Protein AF-A0AAE5CT17-F1 (afdb_monomer_lite)

pLDDT: mean 93.43, std 3.39, range [73.69, 96.62]

Secondary structure (DSSP, 8-state):
--HHHHHHHHHHHHTSSS--------TTSSHHHHHHHHHHHH------HHHHHHHHHHTS-HHHHHHHHHHHHHHHHH--

Sequence (80 aa):
MRIDELVSQIAAARLRYYRLVLVVGPPGSGKTGILKELSQSQGYLYVNLGLTLSRKLLELPDRTRALRLSRIADAIMDET

Radius of gyration: 15.45 Å; chains: 1; bounding box: 33×24×39 Å

Foldseek 3Di:
DDLVVVVVLQVVLVPDPHRDDDDDDDPPPCPVVSLVVCCVVVVDDDDPLVVQLVVVLVVDDPVCSVVCSVVSSVVVVVVD

Structure (mmCIF, N/CA/C/O backbone):
data_AF-A0AAE5CT17-F1
#
_entry.id   AF-A0AAE5CT17-F1
#
loop_
_atom_site.group_PDB
_atom_site.id
_atom_site.type_symbol
_atom_site.label_atom_id
_atom_site.label_alt_id
_atom_site.label_comp_id
_atom_site.label_asym_id
_atom_site.label_entity_id
_atom_site.label_seq_id
_atom_site.pdbx_PDB_ins_code
_atom_site.Cartn_x
_atom_site.Cartn_y
_atom_site.Cartn_z
_atom_site.occupancy
_atom_site.B_iso_or_equiv
_atom_site.auth_seq_id
_atom_site.auth_comp_id
_atom_site.auth_asym_id
_atom_site.auth_atom_id
_atom_site.pdbx_PDB_model_num
ATOM 1 N N . MET A 1 1 ? 1.209 7.154 14.393 1.00 73.69 1 MET A N 1
ATOM 2 C CA . MET A 1 1 ? -0.090 6.602 13.960 1.00 73.69 1 MET A CA 1
ATOM 3 C C . MET A 1 1 ? -0.357 5.368 14.794 1.00 73.69 1 MET A C 1
ATOM 5 O O . MET A 1 1 ? 0.543 4.543 14.901 1.00 73.69 1 MET A O 1
ATOM 9 N N . ARG A 1 2 ? -1.527 5.284 15.428 1.00 87.25 2 ARG A N 1
ATOM 10 C CA . ARG A 1 2 ? -1.943 4.096 16.192 1.00 87.25 2 ARG A CA 1
ATOM 11 C C . ARG A 1 2 ? -2.771 3.178 15.299 1.00 87.25 2 ARG A C 1
ATOM 13 O O . ARG A 1 2 ? -3.400 3.662 14.360 1.00 87.25 2 ARG A O 1
ATOM 20 N N . ILE A 1 3 ? -2.787 1.880 15.589 1.00 90.75 3 ILE A N 1
ATOM 21 C CA . ILE A 1 3 ? -3.567 0.914 14.804 1.00 90.75 3 ILE A CA 1
ATOM 22 C C . ILE A 1 3 ? -5.067 1.244 14.814 1.00 90.75 3 ILE A C 1
ATOM 24 O O . ILE A 1 3 ? -5.699 1.216 13.762 1.00 90.75 3 ILE A O 1
ATOM 28 N N . ASP A 1 4 ? -5.601 1.698 15.951 1.00 92.94 4 ASP A N 1
ATOM 29 C CA . ASP A 1 4 ? -7.015 2.078 16.104 1.00 92.94 4 ASP A CA 1
ATOM 30 C C . ASP A 1 4 ? -7.426 3.220 15.167 1.00 92.94 4 ASP A C 1
ATOM 32 O O . ASP A 1 4 ? -8.524 3.240 14.610 1.00 92.94 4 ASP A O 1
ATOM 36 N N . GLU A 1 5 ? -6.516 4.174 14.960 1.00 92.81 5 GLU A N 1
ATOM 37 C CA . GLU A 1 5 ? -6.728 5.297 14.052 1.00 92.81 5 GLU A CA 1
ATOM 38 C C . GLU A 1 5 ? -6.846 4.797 12.610 1.00 92.81 5 GLU A C 1
ATOM 40 O O . GLU A 1 5 ? -7.769 5.182 11.894 1.00 92.81 5 GLU A O 1
ATOM 45 N N . LEU A 1 6 ? -5.965 3.878 12.203 1.00 93.81 6 LEU A N 1
ATOM 46 C CA . LEU A 1 6 ? -6.010 3.269 10.877 1.00 93.81 6 LEU A CA 1
ATOM 47 C C . LEU A 1 6 ? -7.288 2.441 10.674 1.00 93.81 6 LEU A C 1
ATOM 49 O O . LEU A 1 6 ? -7.922 2.555 9.627 1.00 93.81 6 LEU A O 1
ATOM 53 N N . VAL A 1 7 ? -7.706 1.663 11.677 1.00 94.75 7 VAL A N 1
ATOM 54 C CA . VAL A 1 7 ? -8.960 0.890 11.642 1.00 94.75 7 VAL A CA 1
ATOM 55 C C . VAL A 1 7 ? -10.169 1.811 11.457 1.00 94.75 7 VAL A C 1
ATOM 57 O O . VAL A 1 7 ? -11.025 1.539 10.613 1.00 94.75 7 VAL A O 1
ATOM 60 N N . SER A 1 8 ? -10.215 2.935 12.176 1.00 94.94 8 SER A N 1
ATOM 61 C CA . SER A 1 8 ? -11.272 3.943 12.024 1.00 94.94 8 SER A CA 1
ATOM 62 C C . SER A 1 8 ? -11.298 4.552 10.615 1.00 94.94 8 SER A C 1
ATOM 64 O O . SER A 1 8 ? -12.361 4.652 9.996 1.00 94.94 8 SER A O 1
ATOM 66 N N . GLN A 1 9 ? -10.130 4.878 10.046 1.00 94.75 9 GLN A N 1
ATOM 67 C CA . GLN A 1 9 ? -10.043 5.389 8.672 1.00 94.75 9 GLN A CA 1
ATOM 68 C C . GLN A 1 9 ? -10.498 4.355 7.634 1.00 94.75 9 GLN A C 1
ATOM 70 O O . GLN A 1 9 ? -11.212 4.707 6.694 1.00 94.75 9 GLN A O 1
ATOM 75 N N . ILE A 1 10 ? -10.147 3.077 7.814 1.00 95.19 10 ILE A N 1
ATOM 76 C CA . ILE A 1 10 ? -10.621 1.985 6.952 1.00 95.19 10 ILE A CA 1
ATOM 77 C C . ILE A 1 10 ? -12.146 1.865 7.036 1.00 95.19 10 ILE A C 1
ATOM 79 O O . ILE A 1 10 ? -12.812 1.805 6.001 1.00 95.19 10 ILE A O 1
ATOM 83 N N . ALA A 1 11 ? -12.720 1.891 8.242 1.00 95.25 11 ALA A N 1
ATOM 84 C CA . ALA A 1 11 ? -14.169 1.849 8.429 1.00 95.25 11 ALA A CA 1
ATOM 85 C C . ALA A 1 11 ? -14.868 3.026 7.726 1.00 95.25 11 ALA A C 1
ATOM 87 O O . ALA A 1 11 ? -15.840 2.823 6.998 1.00 95.25 11 ALA A O 1
ATOM 88 N N . ALA A 1 12 ? -14.326 4.240 7.851 1.00 95.56 12 ALA A N 1
ATOM 89 C CA . ALA A 1 12 ? -14.848 5.415 7.160 1.00 95.56 12 ALA A CA 1
ATOM 90 C C . ALA A 1 12 ? -14.706 5.312 5.629 1.00 95.56 12 ALA A C 1
ATOM 92 O O . ALA A 1 12 ? -15.575 5.774 4.888 1.00 95.56 12 ALA A O 1
ATOM 93 N N . ALA A 1 13 ? -13.619 4.723 5.121 1.00 96.62 13 ALA A N 1
ATOM 94 C CA . ALA A 1 13 ? -13.408 4.528 3.687 1.00 96.62 13 ALA A CA 1
ATOM 95 C C . ALA A 1 13 ? -14.427 3.556 3.072 1.00 96.62 13 ALA A C 1
ATOM 97 O O . ALA A 1 13 ? -14.832 3.757 1.931 1.00 96.62 13 ALA A O 1
ATOM 98 N N . ARG A 1 14 ? -14.914 2.556 3.824 1.00 94.88 14 ARG A N 1
ATOM 99 C CA . ARG A 1 14 ? -15.932 1.595 3.344 1.00 94.88 14 ARG A CA 1
ATOM 100 C C . ARG A 1 14 ? -17.249 2.255 2.929 1.00 94.88 14 ARG A C 1
ATOM 102 O O . ARG A 1 14 ? -17.935 1.717 2.063 1.00 94.88 14 ARG A O 1
ATOM 109 N N . LEU A 1 15 ? -17.575 3.409 3.514 1.00 95.50 15 LEU A N 1
ATOM 110 C CA . LEU A 1 15 ? -18.782 4.186 3.209 1.00 95.50 15 LEU A CA 1
ATOM 111 C C . LEU A 1 15 ? -18.635 5.086 1.969 1.00 95.50 15 LEU A C 1
ATOM 113 O O . LEU A 1 15 ? -19.593 5.741 1.571 1.00 95.50 15 LEU A O 1
ATOM 117 N N . ARG A 1 16 ? -17.444 5.149 1.362 1.00 95.00 16 ARG A N 1
ATOM 118 C CA . ARG A 1 16 ? -17.163 5.982 0.187 1.00 95.00 16 ARG A CA 1
ATOM 119 C C . ARG A 1 16 ? -17.235 5.166 -1.102 1.00 95.00 16 ARG A C 1
ATOM 121 O O . ARG A 1 16 ? -17.049 3.949 -1.094 1.00 95.00 16 ARG A O 1
ATOM 128 N N . TYR A 1 17 ? -17.460 5.867 -2.216 1.00 94.88 17 TYR A N 1
ATOM 129 C CA . TYR A 1 17 ? -17.420 5.278 -3.558 1.00 94.88 17 TYR A CA 1
ATOM 130 C C . TYR A 1 17 ? -16.034 4.686 -3.865 1.00 94.88 17 TYR A C 1
ATOM 132 O O . TYR A 1 17 ? -15.921 3.519 -4.226 1.00 94.88 17 TYR A O 1
ATOM 140 N N . TYR A 1 18 ? -14.970 5.461 -3.626 1.00 93.75 18 TYR A N 1
ATOM 141 C CA . TYR A 1 18 ? -13.590 4.976 -3.680 1.00 93.75 18 TYR A CA 1
ATOM 142 C C . TYR A 1 18 ? -13.097 4.608 -2.280 1.00 93.75 18 TYR A C 1
ATOM 144 O O . TYR A 1 18 ? -13.173 5.414 -1.352 1.00 93.75 18 TYR A O 1
ATOM 152 N N . ARG A 1 19 ? -12.558 3.394 -2.138 1.00 94.88 19 ARG A N 1
ATOM 153 C CA . ARG A 1 19 ? -12.160 2.796 -0.854 1.00 94.88 19 ARG A CA 1
ATOM 154 C C . ARG A 1 19 ? -10.640 2.680 -0.749 1.00 94.88 19 ARG A C 1
ATOM 156 O O . ARG A 1 19 ? -10.104 1.587 -0.607 1.00 94.88 19 ARG A O 1
ATOM 163 N N . LEU A 1 20 ? -9.950 3.812 -0.864 1.00 94.44 20 LEU A N 1
ATOM 164 C CA . LEU A 1 20 ? -8.493 3.886 -0.772 1.00 94.44 20 LEU A CA 1
ATOM 165 C C . LEU A 1 20 ? -8.082 4.628 0.500 1.00 94.44 20 LEU A C 1
ATOM 167 O O . LEU A 1 20 ? -8.519 5.752 0.738 1.00 94.44 20 LEU A O 1
ATOM 171 N N . VAL A 1 21 ? -7.205 4.010 1.287 1.00 94.50 21 VAL A N 1
ATOM 172 C CA . VAL A 1 21 ? -6.544 4.637 2.435 1.00 94.50 21 VAL A CA 1
ATOM 173 C C . VAL A 1 21 ? -5.045 4.664 2.158 1.00 94.50 21 VAL A C 1
ATOM 175 O O . VAL A 1 21 ? -4.450 3.629 1.865 1.00 94.50 21 VAL A O 1
ATOM 178 N N . LEU A 1 22 ? -4.433 5.846 2.245 1.00 94.88 22 LEU A N 1
ATOM 179 C CA . LEU A 1 22 ? -2.996 6.036 2.044 1.00 94.88 22 LEU A CA 1
ATOM 180 C C . LEU A 1 22 ? -2.320 6.368 3.373 1.00 94.88 22 LEU A C 1
ATOM 182 O O . LEU A 1 22 ? -2.661 7.352 4.025 1.00 94.88 22 LEU A O 1
ATOM 186 N N . VAL A 1 23 ? -1.324 5.567 3.751 1.00 94.25 23 VAL A N 1
ATOM 187 C CA . VAL A 1 23 ? -0.488 5.810 4.931 1.00 94.25 23 VAL A CA 1
ATOM 188 C C . VAL A 1 23 ? 0.833 6.427 4.475 1.00 94.25 23 VAL A C 1
ATOM 190 O O . VAL A 1 23 ? 1.675 5.746 3.888 1.00 94.25 23 VAL A O 1
ATOM 193 N N . VAL A 1 24 ? 1.030 7.717 4.750 1.00 94.69 24 VAL A N 1
ATOM 194 C CA . VAL A 1 24 ? 2.185 8.498 4.274 1.00 94.69 24 VAL A CA 1
ATOM 195 C C . VAL A 1 24 ? 3.034 8.973 5.452 1.00 94.69 24 VAL A C 1
ATOM 197 O O . VAL A 1 24 ? 2.522 9.293 6.520 1.00 94.69 24 VAL A O 1
ATOM 200 N N . GLY A 1 25 ? 4.353 9.004 5.274 1.00 94.06 25 GLY A N 1
ATOM 201 C CA . GLY A 1 25 ? 5.286 9.522 6.273 1.00 94.06 25 GLY A CA 1
ATOM 202 C C . GLY A 1 25 ? 6.747 9.240 5.911 1.00 94.06 25 GLY A C 1
ATOM 203 O O . GLY A 1 25 ? 6.996 8.411 5.029 1.00 94.06 25 GLY A O 1
ATOM 204 N N . PRO A 1 26 ? 7.720 9.865 6.596 1.00 96.12 26 PRO A N 1
ATOM 205 C CA . PRO A 1 26 ? 9.151 9.708 6.313 1.00 96.12 26 PRO A CA 1
ATOM 206 C C . PRO A 1 26 ? 9.649 8.253 6.406 1.00 96.12 26 PRO A C 1
ATOM 208 O O . PRO A 1 26 ? 9.016 7.426 7.071 1.00 96.12 26 PRO A O 1
ATOM 211 N N . PRO A 1 27 ? 10.778 7.890 5.773 1.00 94.75 27 PRO A N 1
ATOM 212 C CA . PRO A 1 27 ? 11.421 6.592 5.988 1.00 94.75 27 PRO A CA 1
ATOM 213 C C . PRO A 1 27 ? 11.629 6.297 7.482 1.00 94.75 27 PRO A C 1
ATOM 215 O O . PRO A 1 27 ? 11.851 7.203 8.276 1.00 94.75 27 PRO A O 1
ATOM 218 N N . GLY A 1 28 ? 11.499 5.032 7.887 1.00 93.38 28 GLY A N 1
ATOM 219 C CA . GLY A 1 28 ? 11.656 4.635 9.294 1.00 93.38 28 GLY A CA 1
ATOM 220 C C . GLY A 1 28 ? 10.489 4.991 10.229 1.00 93.38 28 GLY A C 1
ATOM 221 O O . GLY A 1 28 ? 10.487 4.553 11.370 1.00 93.38 28 GLY A O 1
ATOM 222 N N . SER A 1 29 ? 9.441 5.682 9.765 1.00 94.00 29 SER A N 1
ATOM 223 C CA . SER A 1 29 ? 8.305 6.102 10.610 1.00 94.00 29 SER A CA 1
ATOM 224 C C . SER A 1 29 ? 7.347 4.978 11.067 1.00 94.00 29 SER A C 1
ATOM 226 O O . SER A 1 29 ? 6.230 5.261 11.492 1.00 94.00 29 SER A O 1
ATOM 228 N N . GLY A 1 30 ? 7.712 3.702 10.900 1.00 93.69 30 GLY A N 1
ATOM 229 C CA . GLY A 1 30 ? 6.912 2.557 11.362 1.00 93.69 30 GLY A CA 1
ATOM 230 C C . GLY A 1 30 ? 5.743 2.109 10.469 1.00 93.69 30 GLY A C 1
ATOM 231 O O . GLY A 1 30 ? 5.058 1.156 1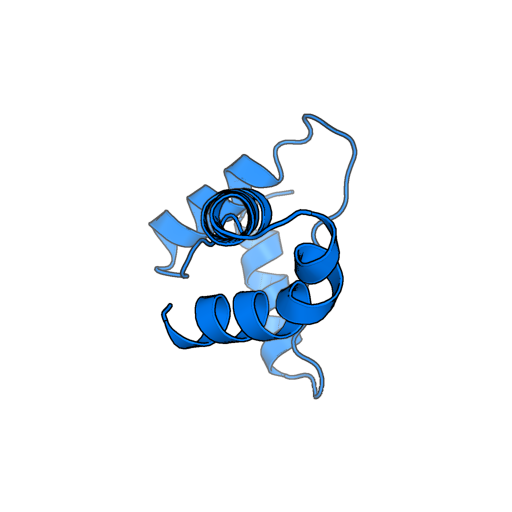0.827 1.00 93.69 30 GLY A O 1
ATOM 232 N N . LYS A 1 31 ? 5.527 2.712 9.287 1.00 95.44 31 LYS A N 1
ATOM 233 C CA . LYS A 1 31 ? 4.409 2.377 8.363 1.00 95.44 31 LYS A CA 1
ATOM 234 C C . LYS A 1 31 ? 4.305 0.885 8.031 1.00 95.44 31 LYS A C 1
ATOM 236 O O . LYS A 1 31 ? 3.229 0.305 8.065 1.00 95.44 31 LYS A O 1
ATOM 241 N N . THR A 1 32 ? 5.433 0.249 7.724 1.00 95.00 32 THR A N 1
ATOM 242 C CA . THR A 1 32 ? 5.466 -1.187 7.414 1.00 95.00 32 THR A CA 1
ATOM 243 C C . THR A 1 32 ? 5.103 -2.035 8.631 1.00 95.00 32 THR A C 1
ATOM 245 O O . THR A 1 32 ? 4.465 -3.069 8.474 1.00 95.00 32 THR A O 1
ATOM 248 N N . GLY A 1 33 ? 5.500 -1.600 9.831 1.00 95.50 33 GLY A N 1
ATOM 249 C CA . GLY A 1 33 ? 5.190 -2.290 11.082 1.00 95.50 33 GLY A CA 1
ATOM 250 C C . GLY A 1 33 ? 3.690 -2.300 11.353 1.00 95.50 33 GLY A C 1
ATOM 251 O O . GLY A 1 33 ? 3.104 -3.370 11.457 1.00 95.50 33 GLY A O 1
ATOM 252 N N . ILE A 1 34 ? 3.057 -1.126 11.341 1.00 95.06 34 ILE A N 1
ATOM 253 C CA . ILE A 1 34 ? 1.616 -0.999 11.609 1.00 95.06 34 ILE A CA 1
ATOM 254 C C . ILE A 1 34 ? 0.741 -1.711 10.563 1.00 95.06 34 ILE A C 1
ATOM 256 O O . ILE A 1 34 ? -0.285 -2.278 10.917 1.00 95.06 34 ILE A O 1
ATOM 260 N N . LEU A 1 35 ? 1.148 -1.757 9.286 1.00 95.19 35 LEU A N 1
ATOM 261 C CA . LEU A 1 35 ? 0.420 -2.530 8.266 1.00 95.19 35 LEU A CA 1
ATOM 262 C C . LEU A 1 35 ? 0.527 -4.049 8.488 1.00 95.19 35 LEU A C 1
ATOM 264 O O . LEU A 1 35 ? -0.437 -4.770 8.238 1.00 95.19 35 LEU A O 1
ATOM 268 N N . LYS A 1 36 ? 1.675 -4.544 8.972 1.00 95.69 36 LYS A N 1
ATOM 269 C CA . LYS A 1 36 ? 1.838 -5.960 9.342 1.00 95.69 36 LYS A CA 1
ATOM 270 C C . LYS A 1 36 ? 1.038 -6.311 10.593 1.00 95.69 36 LYS A C 1
ATOM 272 O O . LYS A 1 36 ? 0.379 -7.342 10.616 1.00 95.69 36 LYS A O 1
ATOM 277 N N . GLU A 1 37 ? 1.067 -5.444 11.599 1.00 95.06 37 GLU A N 1
ATOM 278 C CA . GLU A 1 37 ? 0.277 -5.599 12.822 1.00 95.06 37 GLU A CA 1
ATOM 279 C C . GLU A 1 37 ? -1.227 -5.623 12.513 1.00 95.06 37 GLU A C 1
ATOM 281 O O . GLU A 1 37 ? -1.951 -6.480 13.015 1.00 95.06 37 GLU A O 1
ATOM 286 N N . LEU A 1 38 ? -1.698 -4.746 11.620 1.00 95.06 38 LEU A N 1
ATOM 287 C CA . LEU A 1 38 ? -3.081 -4.740 11.142 1.00 95.06 38 LEU A CA 1
ATOM 288 C C . LEU A 1 38 ? -3.463 -6.063 10.466 1.00 95.06 38 LEU A C 1
ATOM 290 O O . LEU A 1 38 ? -4.533 -6.603 10.734 1.00 95.06 38 LEU A O 1
ATOM 294 N N . SER A 1 39 ? -2.586 -6.605 9.622 1.00 95.19 39 SER A N 1
ATOM 295 C CA . SER A 1 39 ? -2.796 -7.913 8.994 1.00 95.19 39 SER A CA 1
ATOM 296 C C . SER A 1 39 ? -2.902 -9.039 10.023 1.00 95.19 39 SER A C 1
ATOM 298 O O . SER A 1 39 ? -3.853 -9.814 9.989 1.00 95.19 39 SER A O 1
ATOM 300 N N . GLN A 1 40 ? -1.981 -9.083 10.988 1.00 95.25 40 GLN A N 1
ATOM 301 C CA . GLN A 1 40 ? -1.956 -10.113 12.029 1.00 95.25 40 GLN A CA 1
ATOM 302 C C . GLN A 1 40 ? -3.151 -10.027 12.987 1.00 95.25 40 GLN A C 1
ATOM 304 O O . GLN A 1 40 ? -3.684 -11.055 13.389 1.00 95.25 40 GLN A O 1
ATOM 309 N N . SER A 1 41 ? -3.569 -8.815 13.359 1.00 93.75 41 SER A N 1
ATOM 310 C CA . SER A 1 41 ? -4.614 -8.596 14.370 1.00 93.75 41 SER A CA 1
ATOM 311 C C . SER A 1 41 ? -6.036 -8.612 13.813 1.00 93.75 41 SER A C 1
ATOM 313 O O . SER A 1 41 ? -6.958 -8.984 14.532 1.00 93.75 41 SER A O 1
ATOM 315 N N . GLN A 1 42 ? -6.235 -8.204 12.558 1.00 92.38 42 GLN A N 1
ATOM 316 C CA . GLN A 1 42 ? -7.566 -8.073 11.949 1.00 92.38 42 GLN A CA 1
ATOM 317 C C . GLN A 1 42 ? -7.792 -9.050 10.785 1.00 92.38 42 GLN A C 1
ATOM 319 O O . GLN A 1 42 ? -8.847 -9.020 10.157 1.00 92.38 42 GLN A O 1
ATOM 324 N N . GLY A 1 43 ? -6.808 -9.897 10.465 1.00 91.88 43 GLY A N 1
ATOM 325 C CA . GLY A 1 43 ? -6.914 -10.893 9.397 1.00 91.88 43 GLY A CA 1
ATOM 326 C C . GLY A 1 43 ? -6.886 -10.310 7.984 1.00 91.88 43 GLY A C 1
ATOM 327 O O . GLY A 1 43 ? -7.227 -11.010 7.033 1.00 91.88 43 GLY A O 1
ATOM 328 N N . TYR A 1 44 ? -6.490 -9.043 7.815 1.00 93.38 44 TYR A N 1
ATOM 329 C CA . TYR A 1 44 ? -6.267 -8.503 6.476 1.00 93.38 44 TYR A CA 1
ATOM 330 C C . TYR A 1 44 ? -5.099 -9.211 5.816 1.00 93.38 44 TYR A C 1
ATOM 332 O O . TYR A 1 44 ? -4.083 -9.515 6.446 1.00 93.38 44 TYR A O 1
ATOM 340 N N . LEU A 1 45 ? -5.201 -9.373 4.509 1.00 93.50 45 LEU A N 1
ATOM 341 C CA . LEU A 1 45 ? -4.073 -9.795 3.718 1.00 93.50 45 LEU A CA 1
ATOM 342 C C . LEU A 1 45 ? -2.985 -8.709 3.690 1.00 93.50 45 LEU A C 1
ATOM 344 O O . LEU A 1 45 ? -3.254 -7.531 3.448 1.00 93.50 45 LEU A O 1
ATOM 348 N N . TYR A 1 46 ? -1.735 -9.127 3.883 1.00 94.12 46 TYR A N 1
ATOM 349 C CA . TYR A 1 46 ? -0.563 -8.278 3.706 1.00 94.12 46 TYR A CA 1
ATOM 350 C C . TYR A 1 46 ? 0.223 -8.6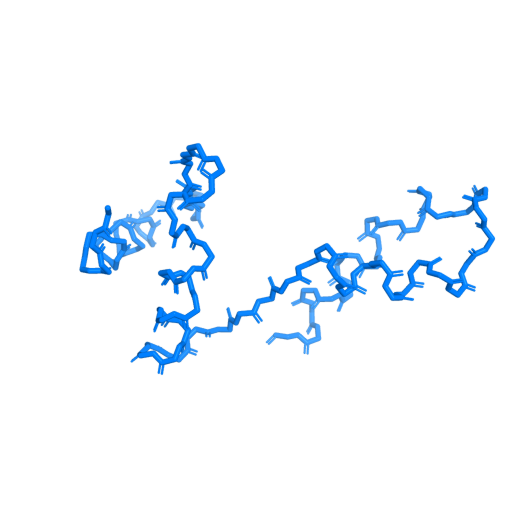85 2.461 1.00 94.12 46 TYR A C 1
ATOM 352 O O . TYR A 1 46 ? 0.810 -9.766 2.415 1.00 94.12 46 TYR A 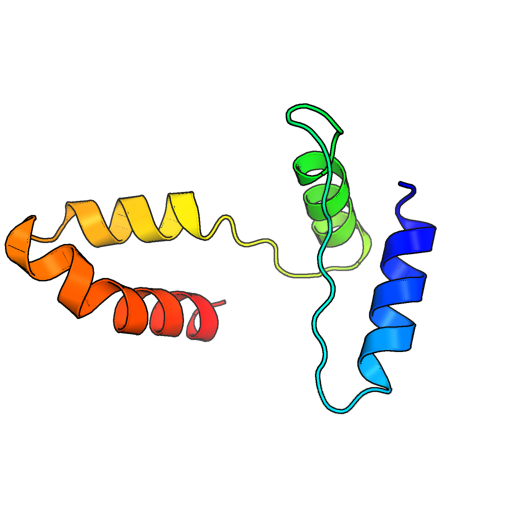O 1
ATOM 360 N N . VAL A 1 47 ? 0.317 -7.778 1.488 1.00 94.19 47 VAL A N 1
ATOM 361 C CA . VAL A 1 47 ? 1.120 -7.980 0.276 1.00 94.19 47 VAL A CA 1
ATOM 362 C C . VAL A 1 47 ? 2.247 -6.959 0.222 1.00 94.19 47 VAL A C 1
ATOM 364 O O . VAL A 1 47 ? 2.027 -5.751 0.138 1.00 94.19 47 VAL A O 1
ATOM 367 N N . ASN A 1 48 ? 3.490 -7.443 0.200 1.00 94.69 48 ASN A N 1
ATOM 368 C CA . ASN A 1 48 ? 4.615 -6.631 -0.251 1.00 94.69 48 ASN A CA 1
ATOM 369 C C . ASN A 1 48 ? 4.680 -6.712 -1.781 1.00 94.69 48 ASN A C 1
ATOM 371 O O . ASN A 1 48 ? 5.358 -7.577 -2.345 1.00 94.69 48 ASN A O 1
ATOM 375 N N . LEU A 1 49 ? 3.933 -5.825 -2.443 1.00 94.31 49 LEU A N 1
ATOM 376 C CA . LEU A 1 49 ? 3.791 -5.834 -3.897 1.00 94.31 49 LEU A CA 1
A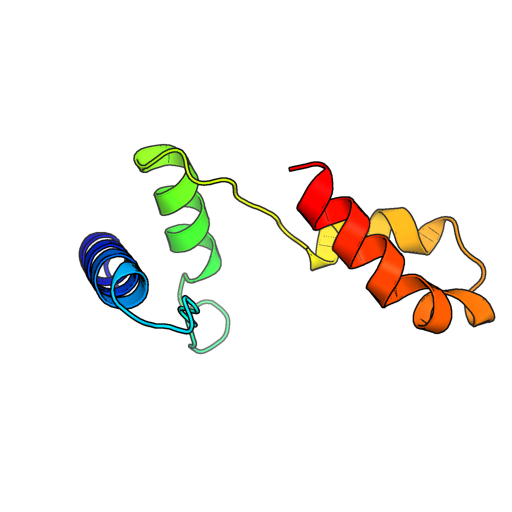TOM 377 C C . LEU A 1 49 ? 5.145 -5.675 -4.595 1.00 94.31 49 LEU A C 1
ATOM 379 O O . LEU A 1 49 ? 5.428 -6.407 -5.534 1.00 94.31 49 LEU A O 1
ATOM 383 N N . GLY A 1 50 ? 6.017 -4.791 -4.100 1.00 93.62 50 GLY A N 1
ATOM 384 C CA . GLY A 1 50 ? 7.341 -4.570 -4.688 1.00 93.62 50 GLY A CA 1
ATOM 385 C C . GLY A 1 50 ? 8.213 -5.828 -4.680 1.00 93.62 50 GLY A C 1
ATOM 386 O O . GLY A 1 50 ? 8.796 -6.175 -5.707 1.00 93.62 50 GLY A O 1
ATOM 387 N N . LEU A 1 51 ? 8.263 -6.555 -3.557 1.00 94.88 51 LEU A N 1
ATOM 388 C CA . LEU A 1 51 ? 8.997 -7.822 -3.468 1.00 94.88 51 LEU A CA 1
ATOM 389 C C . LEU A 1 51 ? 8.404 -8.893 -4.395 1.00 94.88 51 LEU A C 1
ATOM 391 O O . LEU A 1 51 ? 9.144 -9.583 -5.095 1.00 94.88 51 LEU A O 1
ATOM 395 N N . THR A 1 52 ? 7.077 -9.019 -4.407 1.00 95.06 52 THR A N 1
ATOM 396 C CA . THR A 1 52 ? 6.375 -10.045 -5.191 1.00 95.06 52 THR A CA 1
ATOM 397 C C . THR A 1 52 ? 6.509 -9.783 -6.692 1.00 95.06 52 THR A C 1
ATOM 399 O O . THR A 1 52 ? 6.853 -10.692 -7.447 1.00 95.06 52 THR A O 1
ATOM 402 N N . LEU A 1 53 ? 6.360 -8.523 -7.112 1.00 94.69 53 LEU A N 1
ATOM 403 C CA . LEU A 1 53 ? 6.634 -8.080 -8.478 1.00 94.69 53 LEU A CA 1
ATOM 404 C C . LEU A 1 53 ? 8.084 -8.342 -8.866 1.00 94.69 53 LEU A C 1
ATOM 406 O O . LEU A 1 53 ? 8.326 -8.901 -9.929 1.00 94.69 53 LEU A O 1
ATOM 410 N N . SER A 1 54 ? 9.046 -7.976 -8.013 1.00 93.44 54 SER A N 1
ATOM 411 C CA . SER A 1 54 ? 10.471 -8.142 -8.326 1.00 93.44 54 SER A CA 1
ATOM 412 C C . SER A 1 54 ? 10.805 -9.600 -8.638 1.00 93.44 54 SER A C 1
ATOM 414 O O . SER A 1 54 ? 11.491 -9.864 -9.617 1.00 93.44 54 SER A O 1
ATOM 416 N N . ARG A 1 55 ? 10.257 -10.553 -7.872 1.00 94.31 55 ARG A N 1
ATOM 417 C CA . ARG A 1 55 ? 10.431 -11.992 -8.134 1.00 94.31 55 ARG A CA 1
ATOM 418 C C 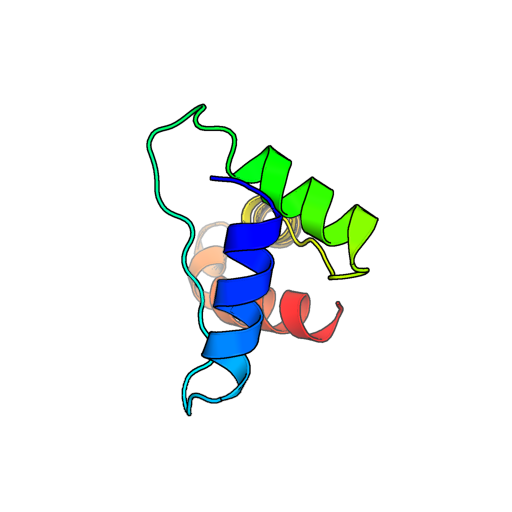. ARG A 1 55 ? 9.863 -12.412 -9.491 1.00 94.31 55 ARG A C 1
ATOM 420 O O . ARG A 1 55 ? 10.599 -12.995 -10.276 1.00 94.31 55 ARG A O 1
ATOM 427 N N . LYS A 1 56 ? 8.604 -12.069 -9.795 1.00 93.50 56 LYS A N 1
ATOM 428 C CA . LYS A 1 56 ? 7.967 -12.437 -11.078 1.00 93.50 56 LYS A CA 1
ATOM 429 C C . LYS A 1 56 ? 8.636 -11.742 -12.280 1.00 93.50 56 LYS A C 1
ATOM 431 O O . LYS A 1 56 ? 8.728 -12.311 -13.359 1.00 93.50 56 LYS A O 1
ATOM 436 N N . LEU A 1 57 ? 9.140 -10.517 -12.108 1.00 94.19 57 LEU A N 1
ATOM 437 C CA . LEU A 1 57 ? 9.815 -9.763 -13.171 1.00 94.19 57 LEU A CA 1
ATOM 438 C C . LEU A 1 57 ? 11.234 -10.267 -13.473 1.00 94.19 57 LEU A C 1
ATOM 440 O O . LEU A 1 57 ? 11.695 -10.083 -14.600 1.00 94.19 57 LEU A O 1
ATOM 444 N N . LEU A 1 58 ? 11.924 -10.892 -12.511 1.00 94.44 58 LEU A N 1
ATOM 445 C CA . LEU A 1 58 ? 13.257 -11.474 -12.730 1.00 94.44 58 LEU A CA 1
ATOM 446 C C . LEU A 1 58 ? 13.244 -12.600 -13.774 1.00 94.44 58 LEU A C 1
ATOM 448 O O . LEU A 1 58 ? 14.239 -12.787 -14.466 1.00 94.44 58 LEU A O 1
ATOM 452 N N . GLU A 1 59 ? 12.114 -13.288 -13.936 1.00 92.44 59 GLU A N 1
ATOM 453 C CA . GLU A 1 59 ? 11.917 -14.341 -14.944 1.00 92.44 59 GLU A CA 1
ATOM 454 C C . GLU A 1 59 ? 11.760 -13.786 -16.371 1.00 92.44 59 GLU A C 1
ATOM 456 O O . GLU A 1 59 ? 11.769 -14.537 -17.346 1.00 92.44 59 GLU A O 1
ATOM 461 N N . LEU A 1 60 ? 11.622 -12.463 -16.514 1.00 93.25 60 LEU A N 1
ATOM 462 C CA . LEU A 1 60 ? 11.406 -11.800 -17.794 1.00 93.25 60 LEU A CA 1
ATOM 463 C C . LEU A 1 60 ? 12.656 -11.053 -18.284 1.00 93.25 60 LEU A C 1
ATOM 465 O O . LEU A 1 60 ? 13.343 -10.398 -17.488 1.00 93.25 60 LEU A O 1
ATOM 469 N N . PRO A 1 61 ? 12.895 -11.025 -19.612 1.00 93.19 61 PRO A N 1
ATOM 470 C CA . PRO A 1 61 ? 13.867 -10.121 -20.216 1.00 93.19 61 PRO A CA 1
ATOM 471 C C . PRO A 1 61 ? 13.514 -8.655 -19.941 1.00 93.19 61 PRO A C 1
ATOM 473 O O . PRO A 1 61 ? 12.351 -8.263 -20.093 1.00 93.19 61 PRO A O 1
ATOM 476 N N . ASP A 1 62 ? 14.519 -7.828 -19.638 1.00 92.06 62 ASP A N 1
ATOM 477 C CA . ASP A 1 62 ? 14.370 -6.411 -19.254 1.00 92.06 62 ASP A CA 1
ATOM 478 C C . ASP A 1 62 ? 13.401 -5.627 -20.148 1.00 92.06 62 ASP A C 1
ATOM 480 O O . ASP A 1 62 ? 12.507 -4.935 -19.662 1.00 92.06 62 ASP A O 1
ATOM 484 N N . ARG A 1 63 ? 13.518 -5.808 -21.469 1.00 92.56 63 ARG A N 1
ATOM 485 C CA . ARG A 1 63 ? 12.720 -5.106 -22.490 1.00 92.56 63 ARG A CA 1
ATOM 486 C C . ARG A 1 63 ? 11.214 -5.373 -22.384 1.00 92.56 63 ARG A C 1
ATOM 488 O O . ARG A 1 63 ? 10.416 -4.587 -22.879 1.00 92.56 63 ARG A O 1
ATOM 495 N N . THR A 1 64 ? 10.823 -6.483 -21.759 1.00 92.06 64 THR A N 1
ATOM 496 C CA . THR A 1 64 ? 9.420 -6.908 -21.634 1.00 92.06 64 THR A CA 1
ATOM 497 C C . THR A 1 64 ? 8.820 -6.630 -20.259 1.00 92.06 64 THR A C 1
ATOM 499 O O . THR A 1 64 ? 7.598 -6.661 -20.119 1.00 92.06 64 THR A O 1
ATOM 502 N N . ARG A 1 65 ? 9.646 -6.305 -19.252 1.00 93.69 65 ARG A N 1
ATOM 503 C CA . ARG A 1 65 ?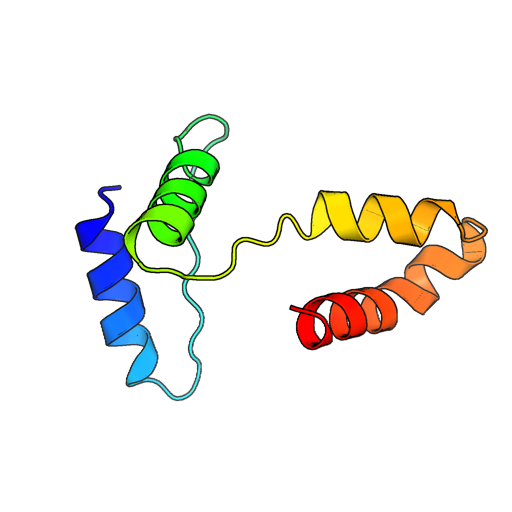 9.204 -6.119 -17.860 1.00 93.69 65 ARG A CA 1
ATOM 504 C C . ARG A 1 65 ? 8.153 -5.025 -17.731 1.00 93.69 65 ARG A C 1
ATOM 506 O O . ARG A 1 65 ? 7.077 -5.280 -17.202 1.00 93.69 65 ARG A O 1
ATOM 513 N N . ALA A 1 66 ? 8.425 -3.839 -18.277 1.00 91.56 66 ALA A N 1
ATOM 514 C CA . ALA A 1 66 ? 7.497 -2.708 -18.216 1.00 91.56 66 ALA A CA 1
ATOM 515 C C . ALA A 1 66 ? 6.156 -3.010 -18.911 1.00 91.56 66 ALA A C 1
ATOM 517 O O . ALA A 1 66 ? 5.103 -2.653 -18.394 1.00 91.56 66 ALA A O 1
ATOM 518 N N . LEU A 1 67 ? 6.188 -3.737 -20.035 1.00 92.75 67 LEU A N 1
ATOM 519 C CA . LEU A 1 67 ? 4.992 -4.120 -20.798 1.00 92.75 67 LEU A CA 1
ATOM 520 C C . LEU A 1 67 ? 4.125 -5.164 -20.079 1.00 92.75 67 LEU A C 1
ATOM 522 O O . LEU A 1 67 ? 2.933 -5.274 -20.356 1.00 92.75 67 LEU A O 1
ATOM 526 N N . ARG A 1 68 ? 4.720 -5.972 -19.193 1.00 92.31 68 ARG A N 1
ATOM 527 C CA . ARG A 1 68 ? 4.025 -7.030 -18.443 1.00 92.31 68 ARG A CA 1
ATOM 528 C C . ARG A 1 68 ? 3.680 -6.632 -17.010 1.00 92.31 68 ARG A C 1
ATOM 530 O O . ARG A 1 68 ? 2.908 -7.345 -16.379 1.00 92.31 68 ARG A O 1
ATOM 537 N N . LEU A 1 69 ? 4.217 -5.519 -16.508 1.00 93.75 69 LEU A N 1
ATOM 538 C CA . LEU A 1 69 ? 4.111 -5.122 -15.105 1.00 93.75 69 LEU A CA 1
ATOM 539 C C . LEU A 1 69 ? 2.664 -5.033 -14.617 1.00 93.75 69 LEU A C 1
ATOM 541 O O . LEU A 1 69 ? 2.362 -5.615 -13.582 1.00 93.75 69 LEU A O 1
ATOM 545 N N . SER A 1 70 ? 1.781 -4.351 -15.355 1.00 93.62 70 SER A N 1
ATOM 546 C CA . SER A 1 70 ? 0.366 -4.216 -14.977 1.00 93.62 70 SER A CA 1
ATOM 547 C C . SER A 1 70 ? -0.312 -5.577 -14.874 1.00 93.62 70 SER A C 1
ATOM 549 O O . SER A 1 70 ? -0.825 -5.924 -13.821 1.00 93.62 70 SER A O 1
ATOM 551 N N . ARG A 1 71 ? -0.181 -6.409 -15.912 1.00 94.31 71 ARG A N 1
ATOM 552 C CA . ARG A 1 71 ? -0.753 -7.762 -15.931 1.00 94.31 71 ARG A CA 1
ATOM 553 C C . ARG A 1 71 ? -0.252 -8.640 -14.780 1.00 94.31 71 ARG A C 1
ATOM 555 O O . ARG A 1 71 ? -1.009 -9.443 -14.250 1.00 94.31 71 ARG A O 1
ATOM 562 N N . ILE A 1 72 ? 1.027 -8.531 -14.422 1.00 94.75 72 ILE A N 1
ATOM 563 C CA . ILE A 1 72 ? 1.598 -9.279 -13.293 1.00 94.75 72 ILE A CA 1
ATOM 564 C C . ILE A 1 72 ? 1.064 -8.733 -11.967 1.00 94.75 72 ILE A C 1
ATOM 566 O O . ILE A 1 72 ? 0.775 -9.521 -11.074 1.00 94.75 72 ILE A O 1
ATOM 570 N N . ALA A 1 73 ? 0.936 -7.411 -11.830 1.00 95.00 73 ALA A N 1
ATOM 571 C CA . ALA A 1 73 ? 0.352 -6.797 -10.643 1.00 95.00 73 ALA A CA 1
ATOM 572 C C . ALA A 1 73 ? -1.104 -7.239 -10.451 1.00 95.00 73 ALA A C 1
ATOM 574 O O . ALA A 1 73 ? -1.452 -7.637 -9.345 1.00 95.00 73 ALA A O 1
ATOM 575 N N . ASP A 1 74 ? -1.902 -7.253 -11.520 1.00 94.75 74 ASP A N 1
ATOM 576 C CA . ASP A 1 74 ? -3.292 -7.722 -11.493 1.00 94.75 74 ASP A CA 1
ATOM 577 C C . ASP A 1 74 ? -3.362 -9.193 -11.061 1.00 94.75 74 ASP A C 1
ATOM 579 O O . ASP A 1 74 ? -4.065 -9.523 -10.114 1.00 94.75 74 ASP A O 1
ATOM 583 N N . ALA A 1 75 ? -2.530 -10.060 -11.650 1.00 94.12 75 ALA A N 1
ATOM 584 C CA . ALA A 1 75 ? -2.464 -11.469 -11.260 1.00 94.12 75 ALA A CA 1
ATOM 585 C C . ALA A 1 75 ? -2.068 -11.665 -9.784 1.00 94.12 75 ALA A C 1
ATOM 587 O O . ALA A 1 75 ? -2.571 -12.568 -9.129 1.00 94.12 75 ALA A O 1
ATOM 588 N N . ILE A 1 76 ? -1.184 -10.818 -9.240 1.00 94.12 76 ILE A N 1
ATOM 589 C CA . ILE A 1 76 ? -0.862 -10.843 -7.806 1.00 94.12 76 ILE A CA 1
ATOM 590 C C . ILE A 1 76 ? -2.093 -10.450 -6.979 1.00 94.12 76 ILE A C 1
ATOM 592 O O . ILE A 1 76 ? -2.335 -11.071 -5.956 1.00 94.12 76 ILE A O 1
ATOM 596 N N . MET A 1 77 ? -2.874 -9.451 -7.390 1.00 91.38 77 MET A N 1
ATOM 597 C CA . MET A 1 77 ? -4.076 -9.046 -6.648 1.00 91.38 77 MET A CA 1
ATOM 598 C C . MET A 1 77 ? -5.199 -10.091 -6.711 1.00 91.38 77 MET A C 1
ATOM 600 O O . MET A 1 77 ? -5.958 -10.192 -5.758 1.00 91.38 77 MET A O 1
ATOM 604 N N . ASP A 1 78 ? -5.294 -10.863 -7.795 1.00 92.25 78 ASP A N 1
ATOM 605 C CA . ASP A 1 78 ? -6.309 -11.914 -7.955 1.00 92.25 78 ASP A CA 1
ATOM 606 C C . ASP A 1 78 ? -5.959 -13.212 -7.200 1.00 92.25 78 ASP A C 1
ATOM 608 O O . ASP A 1 78 ? -6.847 -13.957 -6.789 1.00 92.25 78 ASP A O 1
ATOM 612 N N . GLU A 1 79 ? -4.665 -13.511 -7.033 1.00 85.69 79 GLU A N 1
ATOM 613 C CA . GLU A 1 79 ? -4.163 -14.710 -6.336 1.00 85.69 79 GLU A CA 1
ATOM 614 C C . GLU A 1 79 ? -4.290 -14.631 -4.806 1.00 85.69 79 GLU A C 1
ATOM 616 O O . GLU A 1 79 ? -4.073 -15.640 -4.127 1.00 85.69 79 GLU A O 1
ATOM 621 N N . THR A 1 80 ? -4.583 -13.449 -4.261 1.00 76.31 80 THR A N 1
ATOM 622 C CA . THR A 1 80 ? -4.402 -13.163 -2.838 1.00 76.31 80 THR A CA 1
ATOM 623 C C . THR A 1 80 ? -5.654 -12.593 -2.186 1.00 76.31 80 THR A C 1
ATOM 625 O O . THR A 1 80 ? -5.995 -13.073 -1.080 1.00 76.31 80 THR A O 1
#